Protein AF-A0A4Y7Q946-F1 (afdb_monomer)

Nearest PDB structures (foldseek):
  7ug6-assembly1_I  TM=9.528E-01  e=2.482E-06  Saccharomyces cerevisiae S288C
  3jct-assembly1_I  TM=9.610E-01  e=7.976E-06  Saccharomyces cerevisiae S288C
  8hfr-assembly1_ox  TM=9.517E-01  e=1.068E-05  Saccharomyces cerevisiae S288C
  6yly-assembly1_I  TM=9.281E-01  e=2.030E-05  Saccharomyces cerevisiae
  8pv4-assembly1_Cb  TM=7.859E-01  e=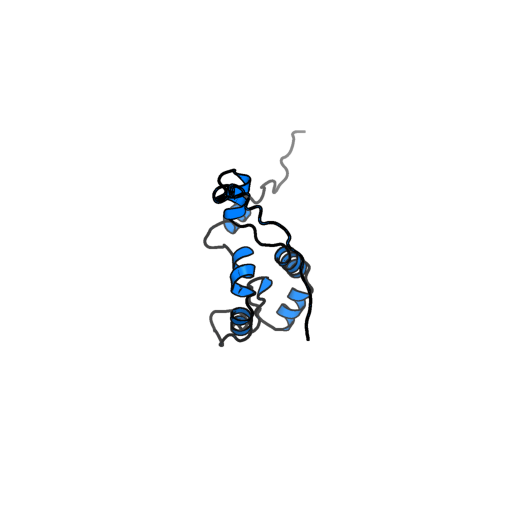3.237E-05  Thermochaetoides thermophila DSM 1495

pLDDT: mean 83.8, std 15.43, range [44.72, 97.31]

Organism: NCBI:txid50990

Sequence (130 aa):
MGRLRRSRVHNARRDVHRASRTRARTKDLDQIQLIDLDPKNRAALEAQPLDFEKPGLAQHYCVECAKYFETDAALNTHWRSKVHKRRCKALKDPAYTIEESERAAGLGREGKRQTSVTTGHTAMSDSVPL

Radius of gyration: 27.29 Å; Cα contacts (8 Å, |Δi|>4): 94; chains: 1; bounding box: 64×87×63 Å

Mean predicted aligned error: 11.49 Å

Solvent-accessible surface area (backbone atoms only — not comparable to full-atom values): 8401 Å² total; per-residue (Å²): 137,79,89,76,80,71,82,86,81,67,84,60,57,67,57,56,57,56,57,71,33,78,97,60,61,72,90,53,70,50,56,37,62,72,47,49,63,36,70,71,46,33,53,50,56,61,64,42,70,83,33,87,93,41,53,37,35,37,53,33,54,41,72,91,75,72,42,69,24,69,38,67,69,58,46,57,54,43,62,74,30,70,67,44,52,51,44,58,56,59,68,71,48,83,64,89,47,70,67,58,52,33,42,74,70,72,65,44,86,72,71,72,76,78,74,81,77,84,75,87,77,80,92,74,89,81,81,89,90,134

Secondary structure (DSSP, 8-state):
---PPPTT----HHHHHHHTSGGGPPPPHHHIIIIITSHHHHHHHHSPPP-TTSGGGGTEEETTTTEEESSHHHHHHHHHSHHHHHHHHHHHSPPP-HHHHHHHTT------------------------

Foldseek 3Di:
DDDDDDPPPDPCVVVVVVCPDPVNDDDDLQCLLVALPPPVNVVPQCPDQQCPVAACSSNLADSLRRDRDNDPVVSVVVCVDPVVVVSVVVNVDHDDDVLNVCVVVVNHPPPPDPPPPPDDDDDDDDDDDD

InterPro domains:
  IPR013087 Zinc finger C2H2-type [PS00028] (62-84)
  IPR013087 Zinc finger C2H2-type [PS50157] (60-84)
  IPR022755 Zinc finger, double-stranded RNA binding [PF12171] (59-85)
  IPR036236 Zinc finger C2H2 superfamily [SSF57667] (47-108)
  IPR051879 C2H2-type Zinc Finger Maturation Protein [PTHR46095] (1-117)

Structure (mmCIF, N/CA/C/O backbone):
data_AF-A0A4Y7Q946-F1
#
_entry.id   AF-A0A4Y7Q946-F1
#
loop_
_atom_site.group_PDB
_atom_site.id
_atom_site.type_symbol
_atom_site.label_atom_id
_atom_site.label_alt_id
_atom_site.label_comp_id
_atom_site.label_asym_id
_atom_site.label_entity_id
_atom_site.label_seq_id
_atom_site.pdbx_PDB_ins_code
_atom_site.Cartn_x
_atom_site.Cartn_y
_atom_site.Cartn_z
_atom_site.occupancy
_atom_site.B_iso_or_equiv
_atom_site.auth_seq_id
_atom_site.auth_comp_id
_atom_site.auth_asym_id
_atom_site.auth_atom_id
_atom_site.pdbx_PDB_model_num
ATOM 1 N N . MET A 1 1 ? 27.174 40.381 9.873 1.00 61.81 1 MET A N 1
ATOM 2 C CA . MET A 1 1 ? 26.913 39.133 9.118 1.00 61.81 1 MET A CA 1
ATOM 3 C C . MET A 1 1 ? 25.474 38.695 9.366 1.00 61.81 1 MET A C 1
ATOM 5 O O . MET A 1 1 ? 25.192 38.095 10.394 1.00 61.81 1 MET A O 1
ATOM 9 N N . GLY A 1 2 ? 24.545 39.100 8.494 1.00 76.88 2 GLY A N 1
ATOM 10 C CA . GLY A 1 2 ? 23.118 38.794 8.640 1.00 76.88 2 GLY A CA 1
ATOM 11 C C . GLY A 1 2 ? 22.804 37.319 8.377 1.00 76.88 2 GLY A C 1
ATOM 12 O O . GLY A 1 2 ? 23.557 36.621 7.698 1.00 76.88 2 GLY A O 1
ATOM 13 N N . ARG A 1 3 ? 21.683 36.833 8.919 1.00 75.12 3 ARG A N 1
ATOM 14 C CA . ARG A 1 3 ? 21.232 35.446 8.741 1.00 75.12 3 ARG A CA 1
ATOM 15 C C . ARG A 1 3 ? 20.835 35.220 7.276 1.00 75.12 3 ARG A C 1
ATOM 17 O O . ARG A 1 3 ? 19.733 35.570 6.864 1.00 75.12 3 ARG A O 1
ATOM 24 N N . LEU A 1 4 ? 21.734 34.641 6.483 1.00 79.69 4 LEU A N 1
ATOM 25 C CA . LEU A 1 4 ? 21.450 34.252 5.101 1.00 79.69 4 LEU A CA 1
ATOM 26 C C . LEU A 1 4 ? 20.434 33.101 5.087 1.00 79.69 4 LEU A C 1
ATOM 28 O O . LEU A 1 4 ? 20.612 32.075 5.751 1.00 79.69 4 LEU A O 1
ATOM 32 N N . ARG A 1 5 ? 19.342 33.271 4.338 1.00 79.00 5 ARG A N 1
ATOM 33 C CA . ARG A 1 5 ? 18.300 32.249 4.195 1.00 79.00 5 ARG A CA 1
ATOM 34 C C . ARG A 1 5 ? 18.864 31.041 3.442 1.00 79.00 5 ARG A C 1
ATOM 36 O O . ARG A 1 5 ? 19.359 31.185 2.328 1.00 79.00 5 ARG A O 1
ATOM 43 N N . ARG A 1 6 ? 18.736 29.839 4.019 1.00 80.19 6 ARG A N 1
ATOM 44 C CA . ARG A 1 6 ? 19.087 28.581 3.335 1.00 80.19 6 ARG A CA 1
ATOM 45 C C . ARG A 1 6 ? 18.241 28.408 2.067 1.00 80.19 6 ARG A C 1
ATOM 47 O O . ARG A 1 6 ? 17.044 28.707 2.061 1.00 80.19 6 ARG A O 1
ATOM 54 N N . SER A 1 7 ? 18.850 27.911 0.994 1.00 81.56 7 SER A N 1
ATOM 55 C CA . SER A 1 7 ? 18.127 27.530 -0.221 1.00 81.56 7 SER A CA 1
ATOM 56 C C . SER A 1 7 ? 17.207 26.326 0.056 1.00 81.56 7 SER A C 1
ATOM 58 O O . SER A 1 7 ? 17.438 25.553 0.982 1.00 81.56 7 SER A O 1
ATOM 60 N N . ARG A 1 8 ? 16.118 26.187 -0.719 1.00 79.12 8 ARG A N 1
ATOM 61 C CA . ARG A 1 8 ? 15.141 25.072 -0.627 1.00 79.12 8 ARG A CA 1
ATOM 62 C C . ARG A 1 8 ? 14.449 24.863 0.739 1.00 79.12 8 ARG A C 1
ATOM 64 O O . ARG A 1 8 ? 14.066 23.754 1.069 1.00 79.12 8 ARG A O 1
ATOM 71 N N . VAL A 1 9 ? 14.169 25.924 1.494 1.00 82.94 9 VAL A N 1
ATOM 72 C CA . VAL A 1 9 ? 13.379 25.864 2.753 1.00 82.94 9 VAL A CA 1
ATOM 73 C C . VAL A 1 9 ? 11.855 25.682 2.562 1.00 82.94 9 VAL A C 1
ATOM 75 O O . VAL A 1 9 ? 11.077 25.991 3.460 1.00 82.94 9 VAL A O 1
ATOM 78 N N . HIS A 1 10 ? 11.384 25.238 1.393 1.00 82.50 10 HIS A N 1
ATOM 79 C CA . HIS A 1 10 ? 9.952 25.001 1.180 1.00 82.50 10 HIS A CA 1
ATOM 80 C C . HIS A 1 10 ? 9.567 23.599 1.671 1.00 82.50 10 HIS A C 1
ATOM 82 O O . HIS A 1 10 ? 10.181 22.609 1.295 1.00 82.50 10 HIS A O 1
ATOM 88 N N . ASN A 1 11 ? 8.501 23.500 2.465 1.00 83.94 11 ASN A N 1
ATOM 89 C CA . ASN A 1 11 ? 8.112 22.259 3.151 1.00 83.94 11 ASN A CA 1
ATOM 90 C C . ASN A 1 11 ? 7.302 21.279 2.278 1.00 83.94 11 ASN A C 1
ATOM 92 O O . ASN A 1 11 ? 6.398 20.628 2.790 1.00 83.94 11 ASN A O 1
ATOM 96 N N . ALA A 1 12 ? 7.529 21.248 0.959 1.00 85.69 12 ALA A N 1
ATOM 97 C CA . ALA A 1 12 ? 6.831 20.377 -0.006 1.00 85.69 12 ALA A CA 1
ATOM 98 C C . ALA A 1 12 ? 5.284 20.296 0.139 1.00 85.69 12 ALA A C 1
ATOM 100 O O . ALA A 1 12 ? 4.649 19.355 -0.334 1.00 85.69 12 ALA A O 1
ATOM 101 N N . ARG A 1 13 ? 4.638 21.305 0.754 1.00 88.62 13 ARG A N 1
ATOM 102 C CA . ARG A 1 13 ? 3.192 21.310 1.074 1.00 88.62 13 ARG A CA 1
ATOM 103 C C . ARG A 1 13 ? 2.314 21.091 -0.154 1.00 88.62 13 ARG A C 1
ATOM 105 O O . ARG A 1 13 ? 1.261 20.469 -0.070 1.00 88.62 13 ARG A O 1
ATOM 112 N N . ARG A 1 14 ? 2.768 21.596 -1.302 1.00 89.69 14 ARG A N 1
ATOM 113 C CA . ARG A 1 14 ? 2.102 21.430 -2.594 1.00 89.69 14 ARG A CA 1
ATOM 114 C C . ARG A 1 14 ? 1.951 19.957 -2.971 1.00 89.69 14 ARG A C 1
ATOM 116 O O . ARG A 1 14 ? 0.906 19.585 -3.494 1.00 89.69 14 ARG A O 1
ATOM 123 N N . ASP A 1 15 ? 2.967 19.141 -2.717 1.00 90.31 15 ASP A N 1
ATOM 124 C CA . ASP A 1 15 ? 2.986 17.744 -3.146 1.00 90.31 15 ASP A CA 1
ATOM 125 C C . ASP A 1 15 ? 2.139 16.883 -2.201 1.00 90.31 15 ASP A C 1
ATOM 127 O O . ASP A 1 15 ? 1.342 16.072 -2.669 1.00 90.31 15 ASP A O 1
ATOM 131 N N . VAL A 1 16 ? 2.171 17.180 -0.894 1.00 90.44 16 VAL A N 1
ATOM 132 C CA . VAL A 1 16 ? 1.238 16.606 0.096 1.00 90.44 16 VAL A CA 1
ATOM 133 C C . VAL A 1 16 ? -0.213 16.905 -0.286 1.00 90.44 16 VAL A C 1
ATOM 135 O O . VAL A 1 16 ? -1.041 16.000 -0.356 1.00 90.44 16 VAL A O 1
ATOM 138 N N . HIS A 1 17 ? -0.519 18.166 -0.605 1.00 91.19 17 HIS A N 1
ATOM 139 C CA . HIS A 1 17 ? -1.862 18.560 -1.022 1.00 91.19 17 HIS A CA 1
ATOM 140 C C . HIS A 1 17 ? -2.273 17.943 -2.369 1.00 91.19 17 HIS A C 1
ATOM 142 O O . HIS A 1 17 ? -3.452 17.701 -2.594 1.00 91.19 17 HIS A O 1
ATOM 148 N N . ARG A 1 18 ? -1.335 17.684 -3.290 1.00 92.69 18 ARG A N 1
ATOM 149 C CA . ARG A 1 18 ? -1.633 16.983 -4.551 1.00 92.69 18 ARG A CA 1
ATOM 150 C C . ARG A 1 18 ? -1.973 15.513 -4.320 1.00 92.69 18 ARG A C 1
ATOM 152 O O . ARG A 1 18 ? -2.901 15.029 -4.963 1.00 92.69 18 ARG A O 1
ATOM 159 N N . ALA A 1 19 ? -1.262 14.847 -3.414 1.00 90.56 19 ALA A N 1
ATOM 160 C CA . ALA A 1 19 ? -1.487 13.444 -3.081 1.00 90.56 19 ALA A CA 1
ATOM 161 C C . ALA A 1 19 ? -2.801 13.214 -2.316 1.00 90.56 19 ALA A C 1
ATOM 163 O O . ALA A 1 19 ? -3.434 12.180 -2.490 1.00 90.56 19 ALA A O 1
ATOM 164 N N . SER A 1 20 ? -3.251 14.177 -1.503 1.00 91.12 20 SER A N 1
ATOM 165 C CA . SER A 1 20 ? -4.477 14.023 -0.705 1.00 91.12 20 SER A CA 1
ATOM 166 C C . SER A 1 20 ? -5.784 14.250 -1.477 1.00 91.12 20 SER A C 1
ATOM 168 O O . SER A 1 20 ? -6.861 13.994 -0.927 1.00 91.12 20 SER A O 1
ATOM 170 N N . ARG A 1 21 ? -5.716 14.716 -2.734 1.00 94.56 21 ARG A N 1
ATOM 171 C CA . ARG A 1 21 ? -6.892 14.998 -3.578 1.00 94.56 21 ARG A CA 1
ATOM 172 C C . ARG A 1 21 ? -7.685 13.730 -3.862 1.00 94.56 21 ARG A C 1
ATOM 174 O O . ARG A 1 21 ? -7.102 12.690 -4.143 1.00 94.56 21 ARG A O 1
ATOM 181 N N . THR A 1 22 ? -9.007 13.862 -3.924 1.00 92.81 22 THR A N 1
ATOM 182 C CA . THR A 1 22 ? -9.948 12.766 -4.214 1.00 92.81 22 THR A CA 1
ATOM 183 C C . THR A 1 22 ? -9.606 12.006 -5.496 1.00 92.81 22 THR A C 1
ATOM 185 O O . THR A 1 22 ? -9.555 10.785 -5.481 1.00 92.81 22 THR A O 1
ATOM 188 N N . ARG A 1 23 ? -9.245 12.710 -6.576 1.00 93.00 23 ARG A N 1
ATOM 189 C CA . ARG A 1 23 ? -8.861 12.098 -7.865 1.00 93.00 23 ARG A CA 1
ATOM 190 C C . ARG A 1 23 ? -7.613 11.202 -7.831 1.00 93.00 23 ARG A C 1
ATOM 192 O O . ARG A 1 23 ? -7.365 10.493 -8.793 1.00 93.00 23 ARG A O 1
ATOM 199 N N . ALA A 1 24 ? -6.781 11.318 -6.796 1.00 91.06 24 ALA A N 1
ATOM 200 C CA . ALA A 1 24 ? -5.539 10.557 -6.643 1.00 91.06 24 ALA A CA 1
ATOM 201 C C . ALA A 1 24 ? -5.627 9.533 -5.499 1.00 91.06 24 ALA A C 1
ATOM 203 O O . ALA A 1 24 ? -4.614 8.939 -5.128 1.00 91.06 24 ALA A O 1
ATOM 204 N N . ARG A 1 25 ? -6.818 9.355 -4.910 1.00 90.56 25 ARG A N 1
ATOM 205 C CA . ARG A 1 25 ? -7.032 8.415 -3.812 1.00 90.56 25 ARG A CA 1
ATOM 206 C C . ARG A 1 25 ? -6.942 6.978 -4.307 1.00 90.56 25 ARG A C 1
ATOM 208 O O . ARG A 1 25 ? -7.479 6.624 -5.350 1.00 90.56 25 ARG A O 1
ATOM 215 N N . THR A 1 26 ? -6.247 6.167 -3.524 1.00 91.56 26 THR A N 1
ATOM 216 C CA . THR A 1 26 ? -6.181 4.713 -3.673 1.00 91.56 26 THR A CA 1
ATOM 217 C C . THR A 1 26 ? -7.289 4.054 -2.859 1.00 91.56 26 THR A C 1
ATOM 219 O O . THR A 1 26 ? -7.876 4.709 -2.002 1.00 91.56 26 THR A O 1
ATOM 222 N N . LYS A 1 27 ? -7.522 2.752 -3.071 1.00 92.00 27 LYS A N 1
ATOM 223 C CA . LYS A 1 27 ? -8.426 1.969 -2.220 1.00 92.00 27 LYS A CA 1
ATOM 224 C C . LYS A 1 27 ? -8.006 2.034 -0.747 1.00 92.00 27 LYS A C 1
ATOM 226 O O . LYS A 1 27 ? -6.812 1.929 -0.421 1.00 92.00 27 LYS A O 1
ATOM 231 N N . ASP A 1 28 ? -8.996 2.183 0.120 1.00 91.88 28 ASP A N 1
ATOM 232 C CA . ASP A 1 28 ? -8.808 2.226 1.566 1.00 91.88 28 ASP A CA 1
ATOM 233 C C . ASP A 1 28 ? -8.623 0.811 2.151 1.00 91.88 28 ASP A C 1
ATOM 235 O O . ASP A 1 28 ? -8.798 -0.201 1.469 1.00 91.88 28 ASP A O 1
ATOM 239 N N . LEU A 1 29 ? -8.139 0.727 3.393 1.00 91.19 29 LEU A N 1
ATOM 240 C CA . LEU A 1 29 ? -7.811 -0.554 4.039 1.00 91.19 29 LEU A CA 1
ATOM 241 C C . LEU A 1 29 ? -9.054 -1.386 4.364 1.00 91.19 29 LEU A C 1
ATOM 243 O O . LEU A 1 29 ? -9.041 -2.599 4.179 1.00 91.19 29 LEU A O 1
ATOM 247 N N . ASP A 1 30 ? -10.112 -0.721 4.809 1.00 91.19 30 ASP A N 1
ATOM 248 C CA . ASP A 1 30 ? -11.425 -1.291 5.101 1.00 91.19 30 ASP A CA 1
ATOM 249 C C . ASP A 1 30 ? -12.070 -1.903 3.852 1.00 91.19 30 ASP A C 1
ATOM 251 O O . ASP A 1 30 ? -12.544 -3.034 3.899 1.00 91.19 30 ASP A O 1
ATOM 255 N N . GLN A 1 31 ? -11.997 -1.220 2.707 1.00 91.62 31 GLN A N 1
ATOM 256 C CA . GLN A 1 31 ? -12.483 -1.742 1.426 1.00 91.62 31 GLN A CA 1
ATOM 257 C C . GLN A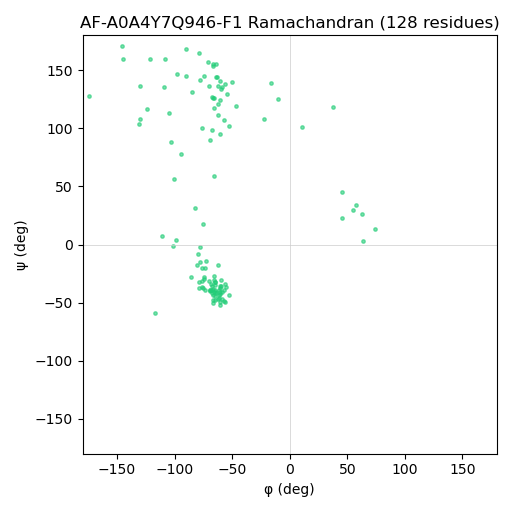 1 31 ? -11.756 -3.029 1.029 1.00 91.62 31 GLN A C 1
ATOM 259 O O . GLN A 1 31 ? -12.381 -3.991 0.590 1.00 91.62 31 GLN A O 1
ATOM 264 N N . ILE A 1 32 ? -10.434 -3.067 1.208 1.00 92.75 32 ILE A N 1
ATOM 265 C CA . ILE A 1 32 ? -9.641 -4.261 0.896 1.00 92.75 32 ILE A CA 1
ATOM 266 C C . ILE A 1 32 ? -10.008 -5.402 1.846 1.00 92.75 32 ILE A C 1
ATOM 268 O O . ILE A 1 32 ? -10.175 -6.536 1.405 1.00 92.75 32 ILE A O 1
ATOM 272 N N . GLN A 1 33 ? -10.159 -5.108 3.137 1.00 91.12 33 GLN A N 1
ATOM 273 C CA . GLN A 1 33 ? -10.451 -6.119 4.146 1.00 91.12 33 GLN A CA 1
ATOM 274 C C . GLN A 1 33 ? -11.856 -6.713 4.015 1.00 91.12 33 GLN A C 1
ATOM 276 O O . GLN A 1 33 ? -12.013 -7.915 4.204 1.00 91.12 33 GLN A O 1
ATOM 281 N N . LEU A 1 34 ? -12.851 -5.887 3.687 1.00 89.38 34 LEU A N 1
ATOM 282 C CA . LEU A 1 34 ? -14.252 -6.299 3.596 1.00 89.38 34 LEU A CA 1
ATOM 283 C C . LEU A 1 34 ? -14.635 -6.886 2.235 1.00 89.38 34 LEU A C 1
ATOM 285 O O . LEU A 1 34 ? -15.587 -7.649 2.174 1.00 89.38 34 LEU A O 1
ATOM 289 N N . ILE A 1 35 ? -13.958 -6.492 1.150 1.00 90.31 35 ILE A N 1
ATOM 290 C CA . ILE A 1 35 ? -14.355 -6.864 -0.217 1.00 90.31 35 ILE A CA 1
ATOM 291 C C . ILE A 1 35 ? -13.269 -7.704 -0.883 1.00 90.31 35 ILE A C 1
ATOM 293 O O . ILE A 1 35 ? -13.531 -8.824 -1.312 1.00 90.31 35 ILE A O 1
ATOM 297 N N . ASP A 1 36 ? -12.049 -7.176 -1.003 1.00 89.31 36 ASP A N 1
ATOM 298 C CA . ASP A 1 36 ? -11.012 -7.790 -1.844 1.00 89.31 36 ASP A CA 1
ATOM 299 C C . ASP A 1 36 ? -10.409 -9.066 -1.209 1.00 89.31 36 ASP A C 1
ATOM 301 O O . ASP A 1 36 ? -9.957 -9.956 -1.932 1.00 89.31 36 ASP A O 1
ATOM 305 N N . LEU A 1 37 ? -10.403 -9.179 0.128 1.00 88.31 37 LEU A N 1
ATOM 306 C CA . LEU A 1 37 ? -9.922 -10.372 0.843 1.00 88.31 37 LEU A CA 1
ATOM 307 C C . LEU A 1 37 ? -10.914 -11.541 0.847 1.00 88.31 37 LEU A C 1
ATOM 309 O O . LEU A 1 37 ? -10.500 -12.668 1.139 1.00 88.31 37 LEU A O 1
ATOM 313 N N . ASP A 1 38 ? -12.183 -11.311 0.501 1.00 90.00 38 ASP A N 1
ATOM 314 C CA . ASP A 1 38 ? -13.158 -12.393 0.401 1.00 90.00 38 ASP A CA 1
ATOM 315 C C . ASP A 1 38 ? -12.696 -13.419 -0.640 1.00 90.00 38 ASP A C 1
ATOM 317 O O . ASP A 1 38 ? -12.343 -13.045 -1.760 1.00 90.00 38 ASP A O 1
ATOM 321 N N . PRO A 1 39 ? -12.748 -14.729 -0.344 1.00 89.25 39 PRO A N 1
ATOM 322 C CA . PRO A 1 39 ? -12.154 -15.754 -1.203 1.00 89.25 39 PRO A CA 1
ATOM 323 C C . PRO A 1 39 ? -12.750 -15.769 -2.617 1.00 89.25 39 PRO A C 1
ATOM 325 O O . PRO A 1 39 ? -12.054 -16.075 -3.582 1.00 89.25 39 PRO A O 1
ATOM 328 N N . LYS A 1 40 ? -14.027 -15.389 -2.751 1.00 90.06 40 LYS A N 1
ATOM 329 C CA . LYS A 1 40 ? -14.714 -15.268 -4.044 1.00 90.06 40 LYS A CA 1
ATOM 330 C C . LYS A 1 40 ? -14.131 -14.134 -4.889 1.00 90.06 40 LYS A C 1
ATOM 332 O O . LYS A 1 40 ? -13.823 -14.335 -6.060 1.00 90.06 40 LYS A O 1
ATOM 337 N N . ASN A 1 41 ? -13.962 -12.962 -4.282 1.00 90.31 41 ASN A N 1
ATOM 338 C CA . ASN A 1 41 ? -13.448 -11.777 -4.963 1.00 90.31 41 ASN A CA 1
ATOM 339 C C . ASN A 1 41 ? -11.953 -11.911 -5.222 1.00 90.31 41 ASN A C 1
ATOM 341 O O . ASN A 1 41 ? -11.489 -11.585 -6.309 1.00 90.31 41 ASN A O 1
ATOM 345 N N . ARG A 1 42 ? -11.212 -12.473 -4.268 1.00 91.19 42 ARG A N 1
ATOM 346 C CA . ARG A 1 42 ? -9.787 -12.748 -4.405 1.00 91.19 42 ARG A CA 1
ATOM 347 C C . ARG A 1 42 ? -9.490 -13.622 -5.619 1.00 91.19 42 ARG A C 1
ATOM 349 O O . ARG A 1 42 ? -8.649 -13.248 -6.427 1.00 91.19 42 ARG A O 1
ATOM 356 N N . ALA A 1 43 ? -10.212 -14.731 -5.782 1.00 89.31 43 ALA A N 1
ATOM 357 C CA . ALA A 1 43 ? -10.034 -15.610 -6.935 1.00 89.31 43 ALA A CA 1
ATOM 358 C C . ALA A 1 43 ? -10.324 -14.883 -8.261 1.00 89.31 43 ALA A C 1
ATOM 360 O O . ALA A 1 43 ? -9.572 -15.027 -9.220 1.00 89.31 43 ALA A O 1
ATOM 361 N N . ALA A 1 44 ? -11.369 -14.050 -8.303 1.00 90.75 44 ALA A N 1
ATOM 362 C CA . ALA A 1 44 ? -11.697 -13.252 -9.484 1.00 90.75 44 ALA A CA 1
ATOM 363 C C . ALA A 1 44 ? -10.659 -12.151 -9.779 1.00 90.75 44 ALA A C 1
ATOM 365 O O . ALA A 1 44 ? -10.397 -11.837 -10.938 1.00 90.75 44 ALA A O 1
ATOM 366 N N . LEU A 1 45 ? -10.061 -11.560 -8.741 1.00 88.31 45 LEU A N 1
ATOM 367 C CA . LEU A 1 45 ? -9.039 -10.519 -8.862 1.00 88.31 45 LEU A CA 1
ATOM 368 C C . LEU A 1 45 ? -7.669 -11.077 -9.257 1.00 88.31 45 LEU A C 1
ATOM 370 O O . LEU A 1 45 ? -6.909 -10.368 -9.915 1.00 88.31 45 LEU A O 1
ATOM 374 N N . GLU A 1 46 ? -7.355 -12.306 -8.848 1.00 86.31 46 GLU A N 1
ATOM 375 C CA . GLU A 1 46 ? -6.146 -13.025 -9.261 1.00 86.31 46 GLU A CA 1
ATOM 376 C C . GLU A 1 46 ? -6.286 -13.562 -10.697 1.00 86.31 46 GLU A C 1
ATOM 378 O O . GLU A 1 46 ? -5.331 -13.495 -11.464 1.00 86.31 46 GLU A O 1
ATOM 383 N N . ALA A 1 47 ? -7.479 -14.018 -11.097 1.00 87.75 47 ALA A N 1
ATOM 384 C CA . ALA A 1 47 ? -7.772 -14.513 -12.444 1.00 87.75 47 ALA A CA 1
ATOM 385 C C . ALA A 1 47 ? -8.503 -13.469 -13.313 1.00 87.75 47 ALA A C 1
ATOM 387 O O . ALA A 1 47 ? -9.596 -13.722 -13.829 1.00 87.75 47 ALA A O 1
ATOM 388 N N . GLN A 1 48 ? -7.915 -12.278 -13.471 1.00 88.31 48 GLN A N 1
ATOM 389 C CA . GLN A 1 48 ? -8.509 -11.223 -14.298 1.00 88.31 48 GLN A CA 1
ATOM 390 C C . GLN A 1 48 ? -8.368 -11.504 -15.807 1.00 88.31 48 GLN A C 1
ATOM 392 O O . GLN A 1 48 ? -7.342 -12.026 -16.261 1.00 88.31 48 GLN A O 1
ATOM 397 N N . PRO A 1 49 ? -9.373 -11.120 -16.620 1.00 91.62 49 PRO A N 1
ATOM 398 C CA . 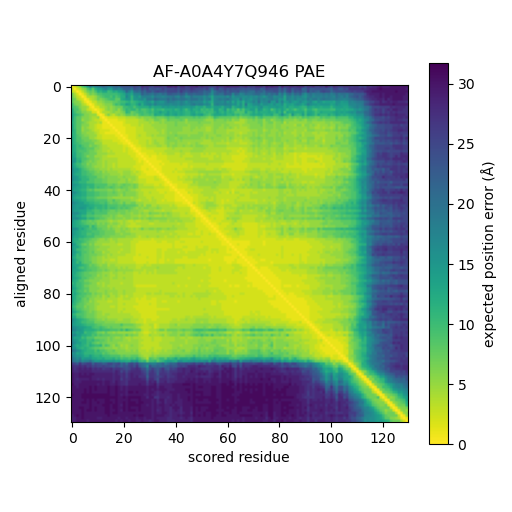PRO A 1 49 ? -9.224 -11.111 -18.068 1.00 91.62 49 PRO A CA 1
ATOM 399 C C . PRO A 1 49 ? -8.158 -10.092 -18.487 1.00 91.62 49 PRO A C 1
ATOM 401 O O . PRO A 1 49 ? -7.898 -9.115 -17.784 1.00 91.62 49 PRO A O 1
ATOM 404 N N . LEU A 1 50 ? -7.560 -10.318 -19.657 1.00 93.00 50 LEU A N 1
ATOM 405 C CA . LEU A 1 50 ? -6.566 -9.409 -20.221 1.00 93.00 50 LEU A CA 1
ATOM 406 C C . LEU A 1 50 ? -7.193 -8.035 -20.486 1.00 93.00 50 LEU A C 1
ATOM 408 O O . LEU A 1 50 ? -8.148 -7.921 -21.254 1.00 93.00 50 LEU A O 1
ATOM 412 N N . ASP A 1 51 ? -6.631 -7.007 -19.857 1.00 94.12 51 ASP A N 1
ATOM 413 C CA . ASP A 1 51 ? -7.080 -5.617 -19.969 1.00 94.12 51 ASP A CA 1
ATOM 414 C C . ASP A 1 51 ? -5.914 -4.734 -20.428 1.00 94.12 51 ASP A C 1
ATOM 416 O O . ASP A 1 51 ? -4.904 -4.612 -19.734 1.00 94.12 51 ASP A O 1
ATOM 420 N N . PHE A 1 52 ? -6.050 -4.129 -21.610 1.00 93.19 52 PHE A N 1
ATOM 421 C CA . PHE A 1 52 ? -4.989 -3.364 -22.271 1.00 93.19 52 PHE A CA 1
ATOM 422 C C . PHE A 1 52 ? -4.715 -1.998 -21.630 1.00 93.19 52 PHE A C 1
ATOM 424 O O . PHE A 1 52 ? -3.629 -1.452 -21.814 1.00 93.19 52 PHE A O 1
ATOM 431 N N . GLU A 1 53 ? -5.661 -1.453 -20.863 1.00 93.81 53 GLU A N 1
ATOM 432 C CA . GLU A 1 53 ? -5.504 -0.142 -20.214 1.00 93.81 53 GLU A CA 1
ATOM 433 C C . GLU A 1 53 ? -4.676 -0.235 -18.923 1.00 93.81 53 GLU A C 1
ATOM 435 O O . GLU A 1 53 ? -4.163 0.764 -18.407 1.00 93.81 53 GLU A O 1
ATOM 440 N N . LYS A 1 54 ? -4.534 -1.448 -18.377 1.00 92.44 54 LYS A N 1
ATOM 441 C CA . LYS A 1 54 ? -3.816 -1.706 -17.129 1.00 92.44 54 LYS A CA 1
ATOM 442 C C . LYS A 1 54 ? -2.391 -2.191 -17.401 1.00 92.44 54 LYS A C 1
ATOM 444 O O . LYS A 1 54 ? -2.143 -2.934 -18.351 1.00 92.44 54 LYS A O 1
ATOM 449 N N . PRO A 1 55 ? -1.428 -1.839 -16.531 1.00 93.56 55 PRO A N 1
ATOM 450 C CA . PRO A 1 55 ? -0.067 -2.333 -16.678 1.00 93.56 55 PRO A CA 1
ATOM 451 C C . PRO A 1 55 ? -0.036 -3.858 -16.500 1.00 93.56 55 PRO A C 1
ATOM 453 O O . PRO A 1 55 ? -0.797 -4.414 -15.705 1.00 93.56 55 PRO A O 1
ATOM 456 N N . GLY A 1 56 ? 0.827 -4.526 -17.271 1.00 92.19 56 GLY A N 1
ATOM 457 C CA . GLY A 1 56 ? 0.957 -5.987 -17.249 1.00 92.19 56 GLY A CA 1
ATOM 458 C C . GLY A 1 56 ? -0.308 -6.732 -17.683 1.00 92.19 56 GLY A C 1
ATOM 459 O O . GLY A 1 56 ? -0.542 -7.843 -17.217 1.00 92.19 56 GLY A O 1
ATOM 460 N N . LEU A 1 57 ? -1.156 -6.106 -18.511 1.00 93.19 57 LEU A N 1
ATOM 461 C CA . LEU A 1 57 ? -2.421 -6.672 -18.999 1.00 93.19 57 LEU A CA 1
ATOM 462 C C . LEU A 1 57 ? -3.359 -7.136 -17.870 1.00 93.19 57 LEU A C 1
ATOM 464 O O . LEU A 1 57 ? -4.101 -8.102 -18.032 1.00 93.19 57 LEU A O 1
ATOM 468 N N . ALA A 1 58 ? -3.275 -6.470 -16.712 1.00 92.62 58 ALA A N 1
ATOM 469 C CA . ALA A 1 58 ? -3.952 -6.814 -15.459 1.00 92.62 58 ALA A CA 1
ATOM 470 C C . ALA A 1 58 ? -3.569 -8.157 -14.810 1.00 92.62 58 ALA A C 1
ATOM 472 O O . ALA A 1 58 ? -4.114 -8.479 -13.756 1.00 92.62 58 ALA A O 1
ATOM 473 N N . GLN A 1 59 ? -2.609 -8.900 -15.366 1.00 92.25 59 GLN A N 1
ATOM 474 C CA . GLN A 1 59 ? -2.255 -10.238 -14.881 1.00 92.25 59 GLN A CA 1
ATOM 475 C C . GLN A 1 59 ? -1.435 -10.207 -13.585 1.00 92.25 59 GLN A C 1
ATOM 477 O O . GLN A 1 59 ? -1.632 -11.018 -12.685 1.00 92.25 59 GLN A O 1
ATOM 482 N N . HIS A 1 60 ? -0.534 -9.234 -13.438 1.00 94.31 60 HIS A N 1
ATOM 483 C CA . HIS A 1 60 ? 0.333 -9.142 -12.261 1.00 94.31 60 HIS A CA 1
ATOM 484 C C . HIS A 1 60 ? -0.274 -8.206 -11.207 1.00 94.31 60 HIS A C 1
ATOM 486 O O . HIS A 1 60 ? 0.132 -7.047 -11.065 1.00 94.31 60 HIS A O 1
ATOM 492 N N . TYR A 1 61 ? -1.265 -8.695 -10.460 1.00 94.50 61 TYR A N 1
ATOM 493 C CA . TYR A 1 61 ? -1.993 -7.906 -9.462 1.00 94.50 61 TYR A CA 1
ATOM 494 C C . TYR A 1 61 ? -1.682 -8.315 -8.014 1.00 94.50 61 TYR A C 1
ATOM 496 O O . TYR A 1 61 ? -1.676 -9.490 -7.661 1.00 94.50 61 TYR A O 1
ATOM 504 N N . CYS A 1 62 ? -1.462 -7.326 -7.140 1.00 94.56 62 CYS A N 1
ATOM 505 C CA . CYS A 1 62 ? -1.378 -7.535 -5.694 1.00 94.56 62 CYS A CA 1
ATOM 506 C C . CYS A 1 62 ? -2.663 -7.048 -5.015 1.00 94.56 62 CYS A C 1
ATOM 508 O O . CYS A 1 62 ? -2.905 -5.839 -4.949 1.00 94.56 62 CYS A O 1
ATOM 510 N N . VAL A 1 63 ? -3.432 -7.988 -4.459 1.00 93.56 63 VAL A N 1
ATOM 511 C CA . VAL A 1 63 ? -4.723 -7.742 -3.791 1.00 93.56 63 VAL A CA 1
ATOM 512 C C . VAL A 1 63 ? -4.563 -6.813 -2.582 1.00 93.56 63 VAL A C 1
ATOM 514 O O . VAL A 1 63 ? -5.215 -5.781 -2.484 1.00 93.56 63 VAL A O 1
ATOM 517 N N . GLU A 1 64 ? -3.606 -7.100 -1.702 1.00 93.12 64 GLU A N 1
ATOM 518 C CA . GLU A 1 64 ? -3.434 -6.384 -0.428 1.00 93.12 64 GLU A CA 1
ATOM 519 C C . GLU A 1 64 ? -3.048 -4.904 -0.587 1.00 93.12 64 GLU A C 1
ATOM 521 O O . GLU A 1 64 ? -3.364 -4.047 0.245 1.00 93.12 64 GLU A O 1
ATOM 526 N N . CYS A 1 65 ? -2.304 -4.599 -1.650 1.00 93.06 65 CYS A N 1
ATOM 527 C CA . CYS A 1 65 ? -1.856 -3.247 -1.972 1.00 93.06 65 CYS A CA 1
ATOM 528 C C . CYS A 1 65 ? -2.701 -2.591 -3.071 1.00 93.06 65 CYS A C 1
ATOM 530 O O . CYS A 1 65 ? -2.426 -1.442 -3.417 1.00 93.06 65 CYS A O 1
ATOM 532 N N . ALA A 1 66 ? -3.689 -3.308 -3.615 1.00 94.00 66 ALA A N 1
ATOM 533 C CA . ALA A 1 66 ? -4.533 -2.898 -4.729 1.00 94.00 66 ALA A CA 1
ATOM 534 C C . ALA A 1 66 ? -3.750 -2.276 -5.902 1.00 94.00 66 ALA A C 1
ATOM 536 O O . ALA A 1 66 ? -4.123 -1.225 -6.430 1.00 94.00 66 ALA A O 1
ATOM 537 N N . LYS A 1 67 ? -2.637 -2.908 -6.296 1.00 93.19 67 LYS A N 1
ATOM 538 C CA . LYS A 1 67 ? -1.705 -2.364 -7.294 1.00 93.19 67 LYS A CA 1
ATOM 539 C C . LYS A 1 67 ? -1.385 -3.382 -8.385 1.00 93.19 67 LYS A C 1
ATOM 541 O O . LYS A 1 67 ? -1.092 -4.537 -8.088 1.00 93.19 67 LYS A O 1
ATOM 546 N N . TYR A 1 68 ? -1.389 -2.904 -9.626 1.00 95.19 68 TYR A N 1
ATOM 547 C CA . TYR A 1 68 ? -0.954 -3.644 -10.807 1.00 95.19 68 TYR A CA 1
ATOM 548 C C . TYR A 1 68 ? 0.539 -3.430 -11.074 1.00 95.19 68 TYR A C 1
ATOM 550 O O . TYR A 1 68 ? 1.076 -2.337 -10.852 1.00 95.19 68 TYR A O 1
ATOM 558 N N . PHE A 1 69 ? 1.190 -4.479 -11.559 1.00 95.50 69 PHE A N 1
ATOM 559 C CA . PHE A 1 69 ? 2.595 -4.507 -11.940 1.00 95.50 69 PHE A CA 1
ATOM 560 C C . PHE A 1 69 ? 2.736 -4.893 -13.410 1.00 95.50 69 PHE A C 1
ATOM 562 O O . PHE A 1 69 ? 1.838 -5.463 -14.013 1.00 95.50 69 PHE A O 1
ATOM 569 N N . GLU A 1 70 ? 3.879 -4.555 -13.992 1.00 94.81 70 GLU A N 1
ATOM 570 C CA . GLU A 1 70 ? 4.190 -4.842 -15.394 1.00 94.81 70 GLU A CA 1
ATOM 571 C C . GLU A 1 70 ? 4.627 -6.291 -15.640 1.00 94.81 70 GLU A C 1
ATOM 573 O O . GLU A 1 70 ? 4.352 -6.827 -16.706 1.00 94.81 70 GLU A O 1
ATOM 578 N N . THR A 1 71 ? 5.301 -6.920 -14.670 1.00 95.75 71 THR A N 1
ATOM 579 C CA . THR A 1 71 ? 5.906 -8.256 -14.790 1.00 95.75 71 THR A CA 1
ATOM 580 C C . THR A 1 71 ? 5.816 -9.037 -13.477 1.00 95.75 71 THR A C 1
ATOM 582 O O . THR A 1 71 ? 5.745 -8.450 -12.389 1.00 95.75 71 THR A O 1
ATOM 585 N N . ASP A 1 72 ? 5.940 -10.364 -13.556 1.00 94.56 72 ASP A N 1
ATOM 586 C CA . ASP A 1 72 ? 6.020 -11.247 -12.383 1.00 94.56 72 ASP A CA 1
ATOM 587 C C . ASP A 1 72 ? 7.218 -10.937 -11.478 1.00 94.56 72 ASP A C 1
ATOM 589 O O . ASP A 1 72 ? 7.136 -11.033 -10.251 1.00 94.56 72 ASP A O 1
ATOM 593 N N . ALA A 1 73 ? 8.355 -10.540 -12.053 1.00 96.31 73 ALA A N 1
ATOM 594 C CA . ALA A 1 73 ? 9.538 -10.179 -11.275 1.00 96.31 73 ALA A CA 1
ATOM 595 C C . ALA A 1 73 ? 9.279 -8.937 -10.400 1.00 96.31 73 ALA A C 1
ATOM 597 O O . ALA A 1 73 ? 9.662 -8.901 -9.223 1.00 96.31 73 ALA A O 1
ATOM 598 N N . ALA A 1 74 ? 8.577 -7.934 -10.936 1.00 96.06 74 ALA A N 1
ATOM 599 C CA . ALA A 1 74 ? 8.186 -6.740 -10.188 1.00 96.06 74 ALA A CA 1
ATOM 600 C C . ALA A 1 74 ? 7.212 -7.073 -9.041 1.00 96.06 74 ALA A C 1
ATOM 602 O O . ALA A 1 74 ? 7.349 -6.555 -7.930 1.00 96.06 74 ALA A O 1
ATOM 603 N N . LEU A 1 75 ? 6.276 -7.991 -9.271 1.00 95.38 75 LEU A N 1
ATOM 604 C CA . LEU A 1 75 ? 5.334 -8.454 -8.253 1.00 95.38 75 LEU A CA 1
ATOM 605 C C . LEU A 1 75 ? 6.035 -9.257 -7.137 1.00 95.38 75 LEU A C 1
ATOM 607 O O . LEU A 1 75 ? 5.834 -8.996 -5.948 1.00 95.38 75 LEU A O 1
ATOM 611 N N . ASN A 1 76 ? 6.975 -10.131 -7.496 1.00 95.88 76 ASN A N 1
ATOM 612 C CA . ASN A 1 76 ? 7.778 -10.885 -6.530 1.00 95.88 76 ASN A CA 1
ATOM 613 C C . ASN A 1 76 ? 8.681 -9.986 -5.666 1.00 95.88 76 ASN A C 1
ATOM 615 O O . ASN A 1 76 ? 8.810 -10.181 -4.451 1.00 95.88 76 ASN A O 1
ATOM 619 N N . THR A 1 77 ? 9.314 -8.977 -6.269 1.00 97.25 77 THR A N 1
ATOM 620 C CA . THR A 1 77 ? 10.118 -7.996 -5.518 1.00 97.25 77 THR A CA 1
ATOM 621 C C . THR A 1 77 ? 9.244 -7.123 -4.615 1.00 97.25 77 THR A C 1
ATOM 623 O O . THR A 1 77 ? 9.639 -6.826 -3.481 1.00 97.25 77 THR A O 1
ATOM 626 N N . HIS A 1 78 ? 8.028 -6.783 -5.053 1.00 96.62 78 HIS A N 1
ATOM 627 C CA . HIS A 1 78 ? 7.046 -6.078 -4.236 1.00 96.62 78 HIS A CA 1
ATOM 628 C C . HIS A 1 78 ? 6.685 -6.853 -2.962 1.00 96.62 78 HIS A C 1
ATOM 630 O O . HIS A 1 78 ? 6.742 -6.262 -1.879 1.00 96.62 78 HIS A O 1
ATOM 636 N N . TRP A 1 79 ? 6.412 -8.158 -3.045 1.00 95.81 79 TRP A N 1
ATOM 637 C CA . TRP A 1 79 ? 6.088 -8.982 -1.870 1.00 95.81 79 TRP A CA 1
ATOM 638 C C . TRP A 1 79 ? 7.200 -9.003 -0.815 1.00 95.81 79 TRP A C 1
ATOM 640 O O . TRP A 1 79 ? 6.954 -8.976 0.393 1.00 95.81 79 TRP A O 1
ATOM 650 N N . ARG A 1 80 ? 8.462 -8.975 -1.252 1.00 96.44 80 ARG A N 1
ATOM 651 C CA . ARG A 1 80 ? 9.620 -8.947 -0.342 1.00 96.44 80 ARG A CA 1
ATOM 652 C C . ARG A 1 80 ? 9.844 -7.572 0.294 1.00 96.44 80 ARG A C 1
ATOM 654 O O . ARG A 1 80 ? 10.500 -7.483 1.342 1.00 96.44 80 ARG A O 1
ATOM 661 N N . SER A 1 81 ? 9.304 -6.515 -0.314 1.00 97.31 81 SER A N 1
ATOM 662 C CA . SER A 1 81 ? 9.502 -5.126 0.099 1.00 97.31 81 SER A CA 1
ATOM 663 C C . SER A 1 81 ? 8.878 -4.810 1.465 1.00 97.31 81 SER A C 1
ATOM 665 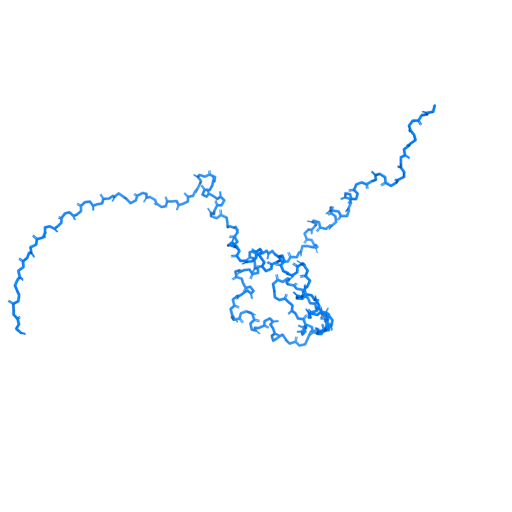O O . SER A 1 81 ? 7.916 -5.429 1.921 1.00 97.31 81 SER A O 1
ATOM 667 N N . LYS A 1 82 ? 9.412 -3.781 2.134 1.00 97.31 82 LYS A N 1
ATOM 668 C CA . LYS A 1 82 ? 8.880 -3.310 3.426 1.00 97.31 82 LYS A CA 1
ATOM 669 C C . LYS A 1 82 ? 7.474 -2.716 3.302 1.00 97.31 82 LYS A C 1
ATOM 671 O O . LYS A 1 82 ? 6.740 -2.725 4.282 1.00 97.31 82 LYS A O 1
ATOM 676 N N . VAL A 1 83 ? 7.115 -2.184 2.133 1.00 95.62 83 VAL A N 1
ATOM 677 C CA . VAL A 1 83 ? 5.808 -1.552 1.901 1.00 95.62 83 VAL A CA 1
ATOM 678 C C . VAL A 1 83 ? 4.705 -2.598 1.989 1.00 95.62 83 VAL A C 1
ATOM 680 O O . VAL A 1 83 ? 3.774 -2.423 2.769 1.00 95.62 83 VAL A O 1
ATOM 683 N N . HIS A 1 84 ? 4.873 -3.711 1.273 1.00 96.31 84 HIS A N 1
ATOM 684 C CA . HIS A 1 84 ? 3.929 -4.820 1.306 1.00 96.31 84 HIS A CA 1
ATOM 685 C C . HIS A 1 84 ? 3.809 -5.396 2.720 1.00 96.31 84 HIS A C 1
ATOM 687 O O . HIS A 1 84 ? 2.734 -5.369 3.298 1.00 96.31 84 HIS A O 1
ATOM 693 N N . LYS A 1 85 ? 4.933 -5.743 3.361 1.00 96.12 85 LYS A N 1
ATOM 694 C CA . LYS A 1 85 ? 4.938 -6.285 4.736 1.00 96.12 85 LYS A CA 1
ATOM 695 C C . LYS A 1 85 ? 4.235 -5.385 5.760 1.00 96.12 85 LYS A C 1
ATOM 697 O O . LYS A 1 85 ? 3.588 -5.883 6.679 1.00 96.12 85 LYS A O 1
ATOM 702 N N . ARG A 1 86 ? 4.360 -4.058 5.625 1.00 95.75 86 ARG A N 1
ATOM 703 C CA . ARG A 1 86 ? 3.627 -3.093 6.464 1.00 95.75 86 ARG A CA 1
ATOM 704 C C . ARG A 1 86 ? 2.125 -3.126 6.182 1.00 95.75 86 ARG A C 1
ATOM 706 O O . ARG A 1 86 ? 1.351 -3.051 7.129 1.00 95.75 86 ARG A O 1
ATOM 713 N N . ARG A 1 87 ? 1.727 -3.266 4.915 1.00 94.62 87 ARG A N 1
ATOM 714 C CA . ARG A 1 87 ? 0.325 -3.411 4.505 1.00 94.62 87 ARG A CA 1
ATOM 715 C C . ARG A 1 87 ? -0.280 -4.708 5.042 1.00 94.62 87 ARG A C 1
ATOM 717 O O . ARG A 1 87 ? -1.315 -4.626 5.690 1.00 94.62 87 ARG A O 1
ATOM 724 N N . CYS A 1 88 ? 0.401 -5.850 4.901 1.00 94.12 88 CYS A N 1
ATOM 725 C CA . CYS A 1 88 ? -0.059 -7.118 5.480 1.00 94.12 88 CYS A CA 1
ATOM 726 C C . CYS A 1 88 ? -0.248 -6.998 6.994 1.00 94.12 88 CYS A C 1
ATOM 728 O O . CYS A 1 88 ? -1.181 -7.563 7.546 1.00 94.12 88 CYS A O 1
ATOM 730 N N . LYS A 1 89 ? 0.655 -6.283 7.687 1.00 94.44 89 LYS A N 1
ATOM 731 C CA . LYS A 1 89 ? 0.530 -6.066 9.133 1.00 94.44 89 LYS A CA 1
ATOM 732 C C . LYS A 1 89 ? -0.712 -5.237 9.468 1.00 94.44 89 LYS A C 1
ATOM 734 O O . LYS A 1 89 ? -1.429 -5.626 10.372 1.00 94.44 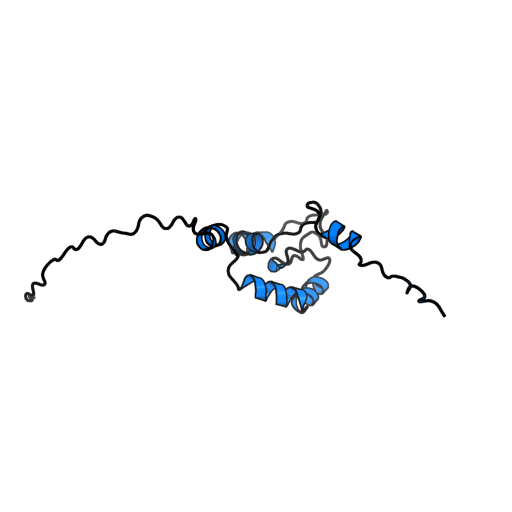89 LYS A O 1
ATOM 739 N N . ALA A 1 90 ? -0.972 -4.158 8.731 1.00 92.25 90 ALA A N 1
ATOM 740 C CA . ALA A 1 90 ? -2.157 -3.327 8.939 1.00 92.25 90 ALA A CA 1
ATOM 741 C C . ALA A 1 90 ? -3.470 -4.074 8.642 1.00 92.25 90 ALA A C 1
ATOM 743 O O . ALA A 1 90 ? -4.448 -3.854 9.336 1.00 92.25 90 ALA A O 1
ATOM 744 N N . LEU A 1 91 ? -3.483 -4.972 7.650 1.00 91.69 91 LEU A N 1
ATOM 745 C CA . LEU A 1 91 ? -4.661 -5.781 7.298 1.00 91.69 91 LEU A CA 1
ATOM 746 C C . LEU A 1 91 ? -4.979 -6.896 8.308 1.00 91.69 91 LEU A C 1
ATOM 748 O O . LEU A 1 91 ? -6.052 -7.486 8.241 1.00 91.69 91 LEU A O 1
ATOM 752 N N . LYS A 1 92 ? -4.046 -7.230 9.211 1.00 90.69 92 LYS A N 1
ATOM 753 C CA . LYS A 1 92 ? -4.305 -8.193 10.295 1.00 90.69 92 LYS A CA 1
ATOM 754 C C . LYS A 1 92 ? -5.164 -7.594 11.398 1.00 90.69 92 LYS A C 1
ATOM 756 O O . LYS A 1 92 ? -5.885 -8.334 12.060 1.00 90.69 92 LYS A O 1
ATOM 761 N N . ASP A 1 93 ? -5.054 -6.287 11.601 1.00 90.25 93 ASP A N 1
ATOM 762 C CA . ASP A 1 93 ? -5.872 -5.574 12.566 1.00 90.25 93 ASP A CA 1
ATOM 763 C C . ASP A 1 93 ? -7.272 -5.361 11.950 1.00 90.25 93 ASP A C 1
ATOM 765 O O . ASP A 1 93 ? -7.384 -5.149 10.738 1.00 90.25 93 ASP A O 1
ATOM 769 N N . PRO A 1 94 ? -8.363 -5.472 12.727 1.00 88.75 94 PRO A N 1
ATOM 770 C CA . PRO A 1 94 ? -9.703 -5.220 12.210 1.00 88.75 94 PRO A CA 1
ATOM 771 C C . PRO A 1 94 ? -9.830 -3.767 11.736 1.00 88.75 94 PRO A C 1
ATOM 773 O O . PRO A 1 94 ? -9.379 -2.842 12.414 1.00 88.75 94 PRO A O 1
ATOM 776 N N . ALA A 1 95 ? -10.446 -3.567 10.570 1.00 89.50 95 ALA A N 1
ATOM 777 C CA . ALA A 1 95 ? -10.720 -2.236 10.051 1.00 89.50 95 ALA A CA 1
ATOM 778 C C . ALA A 1 95 ? -11.599 -1.436 11.021 1.00 89.50 95 ALA A C 1
ATOM 780 O O . ALA A 1 95 ? -12.603 -1.933 11.529 1.00 89.50 95 ALA A O 1
ATOM 781 N N . TYR A 1 96 ? -11.228 -0.174 11.227 1.00 88.75 96 TYR A N 1
ATOM 782 C CA . TYR A 1 96 ? -11.992 0.759 12.044 1.00 88.75 96 TYR A CA 1
ATOM 783 C C . TYR A 1 96 ? -13.346 1.054 11.394 1.00 88.75 96 TYR A C 1
ATOM 785 O O . TYR A 1 96 ? -13.402 1.462 10.231 1.00 88.75 96 TYR A O 1
ATOM 793 N N . THR A 1 97 ? -14.432 0.861 12.141 1.00 89.50 97 THR A N 1
ATOM 794 C CA . THR A 1 97 ? -15.801 1.020 11.628 1.00 89.50 97 THR A CA 1
ATOM 795 C C . THR A 1 97 ? -16.489 2.266 12.180 1.00 89.50 97 THR A C 1
ATOM 797 O O . THR A 1 97 ? -16.128 2.818 13.223 1.00 89.50 97 THR A O 1
ATOM 800 N N . ILE A 1 98 ? -17.535 2.711 11.479 1.00 88.81 98 ILE A N 1
ATOM 801 C CA . ILE A 1 98 ? -18.366 3.837 11.925 1.00 88.81 98 ILE A CA 1
ATOM 802 C C . ILE A 1 98 ? -19.022 3.506 13.273 1.00 88.81 98 ILE A C 1
ATOM 804 O O . ILE A 1 98 ? -19.031 4.344 14.166 1.00 88.81 98 ILE A O 1
ATOM 808 N N . GLU A 1 99 ? -19.475 2.265 13.471 1.00 87.50 99 GLU A N 1
ATOM 809 C CA . GLU A 1 99 ? -20.087 1.821 14.732 1.00 87.50 99 GLU A CA 1
ATOM 810 C C . GLU A 1 99 ? -19.133 1.941 15.926 1.00 87.50 99 GLU A C 1
ATOM 812 O O . GLU A 1 99 ? -19.541 2.310 17.027 1.00 87.50 99 GLU A O 1
ATOM 817 N N . GLU A 1 100 ? -17.846 1.655 15.717 1.00 88.19 100 GLU A N 1
ATOM 818 C CA . GLU A 1 100 ? -16.815 1.835 16.738 1.00 88.19 100 GLU A CA 1
ATOM 819 C C . GLU A 1 100 ? -16.615 3.319 17.074 1.00 88.19 100 GLU A C 1
ATOM 821 O O . GLU A 1 100 ? -16.479 3.682 18.245 1.00 88.19 100 GLU A O 1
ATOM 826 N N . SER A 1 101 ? -16.683 4.184 16.058 1.00 88.94 101 SER A N 1
ATOM 827 C CA . SER A 1 101 ? -16.641 5.644 16.220 1.00 88.94 101 SER A CA 1
ATOM 828 C C . SER A 1 101 ? -17.830 6.158 17.032 1.00 88.94 101 SER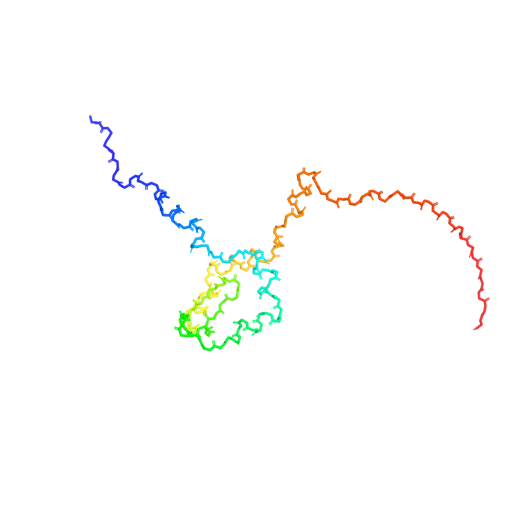 A C 1
ATOM 830 O O . SER A 1 101 ? -17.662 6.941 17.966 1.00 88.94 101 SER A O 1
ATOM 832 N N . GLU A 1 102 ? -19.035 5.693 16.705 1.00 89.81 102 GLU A N 1
ATOM 833 C CA . GLU A 1 102 ? -20.271 6.070 17.393 1.00 89.81 102 GLU A CA 1
ATOM 834 C C . GLU A 1 102 ? -20.284 5.566 18.838 1.00 89.81 102 GLU A C 1
ATOM 836 O O . GLU A 1 102 ? -20.663 6.310 19.745 1.00 89.81 102 GLU A O 1
ATOM 841 N N . ARG A 1 103 ? -19.807 4.337 19.081 1.00 88.12 103 ARG A N 1
ATOM 842 C CA . ARG A 1 103 ? -19.652 3.780 20.433 1.00 88.12 103 ARG A CA 1
ATOM 843 C C . ARG A 1 103 ? -18.682 4.612 21.269 1.00 88.12 103 ARG A C 1
ATOM 845 O O . ARG A 1 103 ? -19.008 4.957 22.401 1.00 88.12 103 ARG A O 1
ATOM 852 N N . ALA A 1 104 ? -17.533 4.990 20.709 1.00 89.56 104 ALA A N 1
ATOM 853 C CA . ALA A 1 104 ? -16.561 5.847 21.390 1.00 89.56 104 ALA A CA 1
ATOM 854 C C . ALA A 1 104 ? -17.109 7.260 21.671 1.00 89.56 104 ALA A C 1
ATOM 856 O O . ALA A 1 104 ? -16.775 7.858 22.692 1.00 89.56 104 ALA A O 1
ATOM 857 N N . ALA A 1 105 ? -17.978 7.778 20.798 1.00 90.00 105 ALA A N 1
ATOM 858 C CA . ALA A 1 105 ? -18.665 9.057 20.979 1.00 90.00 105 ALA A CA 1
ATOM 859 C C . ALA A 1 105 ? -19.857 8.995 21.961 1.00 90.00 105 ALA A C 1
ATOM 861 O O . ALA A 1 105 ? -20.494 10.019 22.201 1.00 90.00 105 ALA A O 1
ATOM 862 N N . GLY A 1 106 ? -20.184 7.818 22.515 1.00 84.31 106 GLY A N 1
ATOM 863 C CA . GLY A 1 106 ? -21.344 7.625 23.395 1.00 84.31 106 GLY A CA 1
ATOM 864 C C . GLY A 1 106 ? -22.695 7.628 22.667 1.00 84.31 106 GLY A C 1
ATOM 865 O O . GLY A 1 106 ? -23.738 7.718 23.308 1.00 84.31 106 GLY A O 1
ATOM 866 N N . LEU A 1 107 ? -22.683 7.527 21.334 1.00 79.56 107 LEU A N 1
ATOM 867 C CA . LEU A 1 107 ? -23.861 7.448 20.459 1.00 79.56 107 LEU A CA 1
ATOM 868 C C . LEU A 1 107 ? -24.185 6.004 20.042 1.00 79.56 107 LEU A C 1
ATOM 870 O O . LEU A 1 107 ? -25.094 5.777 19.244 1.00 79.56 107 LEU A O 1
ATOM 874 N N . GLY A 1 108 ? -23.434 5.029 20.564 1.00 67.56 108 GLY A N 1
ATOM 875 C CA . GLY A 1 108 ? -23.582 3.622 20.227 1.00 67.56 108 GLY A CA 1
ATOM 876 C C . GLY A 1 108 ? -25.014 3.142 20.437 1.00 67.56 108 GLY A C 1
ATOM 877 O O . GLY A 1 108 ? -25.595 3.318 21.509 1.00 67.56 108 GLY A O 1
ATOM 878 N N . ARG A 1 109 ? -25.570 2.489 19.411 1.00 60.22 109 ARG A N 1
ATOM 879 C CA . ARG A 1 109 ? -26.805 1.696 19.479 1.00 60.22 109 ARG A CA 1
ATOM 880 C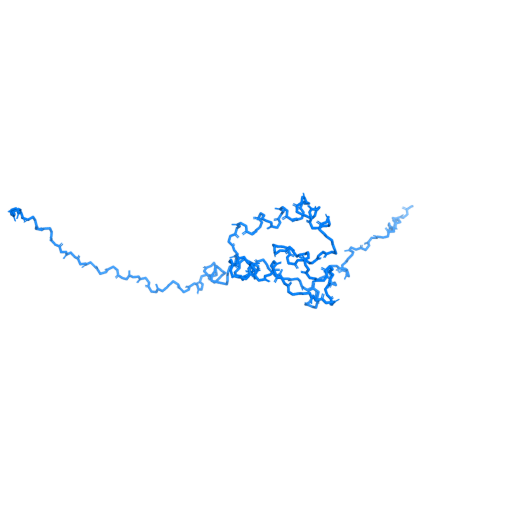 C . ARG A 1 109 ? -26.599 0.467 20.370 1.00 60.22 109 ARG A C 1
ATOM 882 O O . ARG A 1 109 ? -26.744 -0.669 19.930 1.00 60.22 109 ARG A O 1
ATOM 889 N N . GLU A 1 110 ? -26.243 0.667 21.629 1.00 62.75 110 GLU A N 1
ATOM 890 C CA . GLU A 1 110 ? -26.389 -0.351 22.655 1.00 62.75 110 GLU A CA 1
ATOM 891 C C . GLU A 1 110 ? -27.891 -0.497 22.860 1.00 62.75 110 GLU A C 1
ATOM 893 O O . GLU A 1 110 ? -28.536 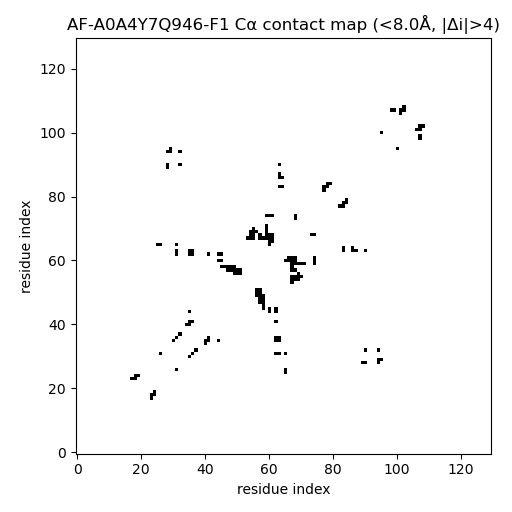0.264 23.585 1.00 62.75 110 GLU A O 1
ATOM 898 N N . GLY A 1 111 ? -28.479 -1.405 22.078 1.00 55.38 111 GLY A N 1
ATOM 899 C CA . GLY A 1 111 ? -29.883 -1.746 22.174 1.00 55.38 111 GLY A CA 1
ATOM 900 C C . GLY A 1 111 ? -30.221 -1.955 23.640 1.00 55.38 111 GLY A C 1
ATOM 901 O O . GLY A 1 111 ? -29.590 -2.780 24.290 1.00 55.38 111 GLY A O 1
ATOM 902 N N . LYS A 1 112 ? -31.157 -1.134 24.135 1.00 51.34 112 LYS A N 1
ATOM 903 C CA . LYS A 1 112 ? -31.907 -1.270 25.389 1.00 51.34 112 LYS A CA 1
ATOM 904 C C . LYS A 1 112 ? -31.344 -2.375 26.280 1.00 51.34 112 LYS A C 1
ATOM 906 O O . LYS A 1 112 ? -31.632 -3.546 26.041 1.00 51.34 112 LYS A O 1
ATOM 911 N N . ARG A 1 113 ? -30.577 -1.976 27.301 1.00 49.56 113 ARG A N 1
ATOM 912 C CA . ARG A 1 113 ? -30.226 -2.770 28.488 1.00 49.56 113 ARG A CA 1
ATOM 913 C C . ARG A 1 113 ? -31.268 -3.875 28.681 1.00 49.56 113 ARG A C 1
ATOM 915 O O . ARG A 1 113 ? -32.414 -3.554 28.994 1.00 49.56 113 ARG A O 1
ATOM 922 N N . GLN A 1 114 ? -30.911 -5.136 28.420 1.00 57.59 114 GLN A N 1
ATOM 923 C CA . GLN A 1 114 ? -31.817 -6.248 28.687 1.00 57.59 114 GLN A CA 1
ATOM 924 C C . GLN A 1 114 ? -32.156 -6.167 30.175 1.00 57.59 114 GLN A C 1
ATOM 926 O O . GLN A 1 114 ? -31.299 -6.380 31.031 1.00 57.59 114 GLN A O 1
ATOM 931 N N . THR A 1 115 ? -33.381 -5.756 30.493 1.00 47.66 115 THR A N 1
ATOM 932 C CA . THR A 1 115 ? -33.905 -5.858 31.848 1.00 47.66 115 THR A CA 1
ATOM 933 C C . THR A 1 115 ? -33.922 -7.342 32.151 1.00 47.66 115 THR A C 1
ATOM 935 O O . THR A 1 115 ? -34.654 -8.088 31.503 1.00 47.66 115 THR A O 1
ATOM 938 N N . SER A 1 116 ? -33.057 -7.773 33.063 1.00 49.81 116 SER A N 1
ATOM 939 C CA . SER A 1 116 ? -32.992 -9.141 33.553 1.00 49.81 116 SER A CA 1
ATOM 940 C C . SER A 1 116 ? -34.382 -9.565 34.019 1.00 49.81 116 SER A C 1
ATOM 942 O O . SER A 1 116 ? -34.827 -9.160 35.093 1.00 49.81 116 SER A O 1
ATOM 944 N N . VAL A 1 117 ? -35.085 -10.349 33.205 1.00 48.47 117 VAL A N 1
ATOM 945 C CA . VAL A 1 117 ? -36.269 -11.067 33.661 1.00 48.47 117 VAL A CA 1
ATOM 946 C C . VAL A 1 117 ? -35.747 -12.238 34.475 1.00 48.47 117 VAL A C 1
ATOM 948 O O . VAL A 1 117 ? -35.250 -13.232 33.948 1.00 48.47 117 VAL A O 1
ATOM 951 N N . THR A 1 118 ? -35.786 -12.063 35.789 1.00 52.19 118 THR A N 1
ATOM 952 C CA . THR A 1 118 ? -35.609 -13.109 36.786 1.00 52.19 118 THR A CA 1
ATOM 953 C C . THR A 1 118 ? -36.716 -14.140 36.583 1.00 52.19 118 THR A C 1
ATOM 955 O O . THR A 1 118 ? -37.821 -13.989 37.091 1.00 52.19 118 THR A O 1
ATOM 958 N N . THR A 1 119 ? -36.433 -15.198 35.831 1.00 46.72 119 THR A N 1
ATOM 959 C CA . THR A 1 119 ? -37.258 -16.411 35.843 1.00 46.72 119 THR A CA 1
ATOM 960 C C . THR A 1 119 ? -36.519 -17.450 36.665 1.00 46.72 119 THR A C 1
ATOM 962 O O . THR A 1 119 ? -35.698 -18.210 36.159 1.00 46.72 119 THR A O 1
ATOM 965 N N . GLY A 1 120 ? -36.778 -17.430 37.973 1.00 53.91 120 GLY A N 1
ATOM 966 C CA . GLY A 1 120 ? -36.518 -18.582 38.817 1.00 53.91 120 GLY A CA 1
ATOM 967 C C . GLY A 1 120 ? -37.448 -19.711 38.386 1.00 53.91 120 GLY A C 1
ATOM 968 O O . GLY A 1 120 ? -38.668 -19.574 38.470 1.00 53.91 120 GLY A O 1
ATOM 969 N N . HIS A 1 121 ? -36.875 -20.819 37.923 1.00 47.91 121 HIS A N 1
ATOM 970 C CA . HIS A 1 121 ? -37.578 -22.092 37.909 1.00 47.91 121 HIS A CA 1
ATOM 971 C C . HIS A 1 121 ? -36.680 -23.172 38.511 1.00 47.91 121 HIS A C 1
ATOM 973 O O . HIS A 1 121 ? -35.675 -23.595 37.950 1.00 47.91 121 HIS A O 1
ATOM 979 N N . THR A 1 122 ? -37.058 -23.470 39.745 1.00 45.31 122 THR A N 1
ATOM 980 C CA . THR A 1 122 ? -36.816 -24.603 40.629 1.00 45.31 122 THR A CA 1
ATOM 981 C C . THR A 1 122 ? -36.156 -25.830 39.998 1.00 45.31 122 THR A C 1
ATOM 983 O O . THR A 1 122 ? -36.677 -26.437 39.067 1.00 45.31 122 THR A O 1
ATOM 986 N N . ALA A 1 123 ? -35.041 -26.241 40.605 1.00 47.78 123 ALA A N 1
ATOM 987 C CA . ALA A 1 123 ? -34.499 -27.583 40.493 1.00 47.78 123 ALA A CA 1
ATOM 988 C C . ALA A 1 123 ? -35.513 -28.605 41.030 1.00 47.78 123 ALA A C 1
ATOM 990 O O . ALA A 1 123 ? -35.922 -28.513 42.185 1.00 47.78 123 ALA A O 1
ATOM 991 N N . MET A 1 124 ? -35.878 -29.588 40.212 1.00 48.53 124 MET A N 1
ATOM 992 C CA . MET A 1 124 ? -36.448 -30.851 40.672 1.00 48.53 124 MET A CA 1
ATOM 993 C C . MET A 1 124 ? -35.671 -31.974 39.989 1.00 48.53 124 MET A C 1
ATOM 995 O O . MET A 1 124 ? -35.728 -32.163 38.776 1.00 48.53 124 MET A O 1
ATOM 999 N N . SER A 1 125 ? -34.867 -32.645 40.804 1.00 54.47 125 SER A N 1
ATOM 1000 C CA . SER A 1 125 ? -34.439 -34.027 40.629 1.00 54.47 125 SER A CA 1
ATOM 1001 C C . SER A 1 125 ? -35.644 -34.927 40.370 1.00 54.47 125 SER A C 1
ATOM 1003 O O . SER A 1 125 ? -36.629 -34.759 41.075 1.00 54.47 125 SER A O 1
ATOM 1005 N N . ASP A 1 126 ? -35.542 -35.899 39.456 1.00 49.38 126 ASP A N 1
ATOM 1006 C CA . ASP A 1 126 ? -35.900 -37.292 39.767 1.00 49.38 126 ASP A CA 1
ATOM 1007 C C . ASP A 1 126 ? -35.594 -38.290 38.625 1.00 49.38 126 ASP A C 1
ATOM 1009 O O . ASP A 1 126 ? -35.948 -38.090 37.469 1.00 49.38 126 ASP A O 1
ATOM 1013 N N . SER A 1 127 ? -34.866 -39.342 39.021 1.00 52.50 127 SER A N 1
ATOM 1014 C CA . SER A 1 127 ? -34.915 -40.772 38.642 1.00 52.50 127 SER A CA 1
ATOM 1015 C C . SER A 1 127 ? -35.200 -41.286 37.199 1.00 52.50 127 SER A C 1
ATOM 1017 O O . SER A 1 127 ? -36.287 -41.182 36.648 1.00 52.50 127 SER A O 1
ATOM 1019 N N . VAL A 1 128 ? -34.181 -42.001 36.681 1.00 57.19 128 VAL A N 1
ATOM 1020 C CA . VAL A 1 128 ? -34.129 -43.281 35.900 1.00 57.19 128 VAL A CA 1
ATOM 1021 C C . VAL A 1 128 ? -35.425 -44.135 35.953 1.00 57.19 128 VAL A C 1
ATOM 1023 O O . VAL A 1 128 ? -35.959 -44.239 37.059 1.00 57.19 128 VAL A O 1
ATOM 1026 N N . PRO A 1 129 ? -35.946 -44.780 34.863 1.00 60.84 129 PRO A N 1
ATOM 1027 C CA . PRO A 1 129 ? -35.407 -45.993 34.170 1.00 60.84 129 PRO A CA 1
ATOM 1028 C C . PRO A 1 129 ? -35.639 -46.013 32.626 1.00 60.84 129 PRO A C 1
ATOM 1030 O O . PRO A 1 129 ? -36.333 -45.144 32.113 1.00 60.84 129 PR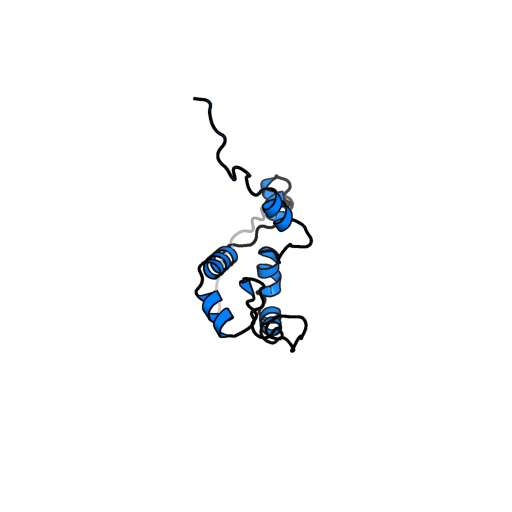O A O 1
ATOM 1033 N N . LEU A 1 130 ? -35.098 -46.900 31.774 1.00 44.72 130 LEU A N 1
ATOM 1034 C CA . LEU A 1 130 ? -34.623 -48.292 31.853 1.00 44.72 130 LEU A CA 1
ATOM 1035 C C . LEU A 1 130 ? -33.612 -48.536 30.710 1.00 44.72 130 LEU A C 1
ATOM 1037 O O . LEU A 1 130 ? -33.827 -47.946 29.625 1.00 44.72 130 LEU A O 1
#